Protein AF-A0A0E3SJJ8-F1 (afdb_monomer_lite)

Structure (mmCIF, N/CA/C/O backbone):
data_AF-A0A0E3SJJ8-F1
#
_entry.id   AF-A0A0E3SJJ8-F1
#
loop_
_atom_site.group_PDB
_atom_site.id
_atom_site.type_symbol
_atom_site.label_atom_id
_atom_site.label_alt_id
_atom_site.label_comp_id
_atom_site.label_asym_id
_atom_site.label_entity_id
_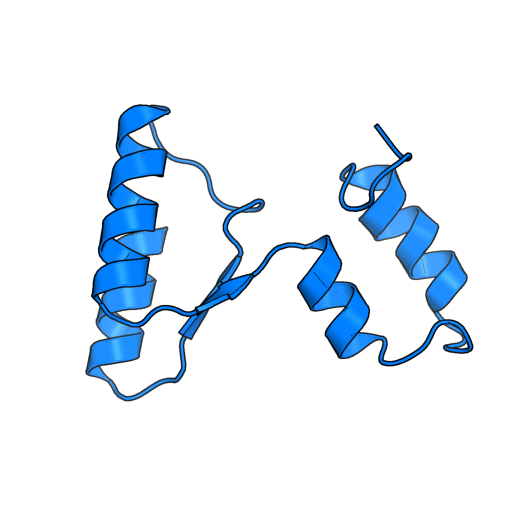atom_site.label_seq_id
_atom_site.pdbx_PDB_ins_code
_atom_site.Cartn_x
_atom_site.Cartn_y
_atom_site.Cartn_z
_atom_site.occupancy
_atom_site.B_iso_or_equiv
_atom_site.auth_seq_id
_atom_site.auth_comp_id
_atom_site.auth_asym_id
_atom_site.auth_atom_id
_atom_site.pdbx_PDB_model_num
ATOM 1 N N . MET A 1 1 ? 9.556 -8.179 -5.182 1.00 74.88 1 MET A N 1
ATOM 2 C CA . MET A 1 1 ? 9.075 -9.575 -5.316 1.00 74.88 1 MET A CA 1
ATOM 3 C C . MET A 1 1 ? 8.635 -10.161 -3.968 1.00 74.88 1 MET A C 1
ATOM 5 O O . MET A 1 1 ? 7.659 -10.895 -3.945 1.00 74.88 1 MET A O 1
ATOM 9 N N . CYS A 1 2 ? 9.262 -9.795 -2.837 1.00 90.06 2 CYS A N 1
ATOM 10 C CA . CYS A 1 2 ? 8.786 -10.160 -1.490 1.00 90.06 2 CYS A CA 1
ATOM 11 C C . CYS A 1 2 ? 7.405 -9.570 -1.143 1.00 90.06 2 CYS A C 1
ATOM 13 O O . CYS A 1 2 ? 6.563 -10.287 -0.619 1.00 90.06 2 CYS A O 1
ATOM 15 N N . PHE A 1 3 ? 7.147 -8.308 -1.508 1.00 91.94 3 PHE A N 1
ATOM 16 C CA . PHE A 1 3 ? 5.879 -7.614 -1.248 1.00 91.94 3 PHE A CA 1
ATOM 17 C C . PHE A 1 3 ? 4.653 -8.392 -1.755 1.00 91.94 3 PHE A C 1
ATOM 19 O O . PHE A 1 3 ? 3.740 -8.691 -0.990 1.00 91.94 3 PHE A O 1
ATOM 26 N N . ALA A 1 4 ? 4.683 -8.819 -3.022 1.00 93.81 4 ALA A N 1
ATOM 27 C CA . ALA A 1 4 ? 3.599 -9.594 -3.615 1.00 93.81 4 ALA A CA 1
ATOM 28 C C . ALA A 1 4 ? 3.438 -10.989 -2.992 1.00 93.81 4 ALA A C 1
ATOM 30 O O . ALA A 1 4 ? 2.315 -11.466 -2.860 1.00 93.81 4 ALA A O 1
ATOM 31 N N . TYR A 1 5 ? 4.526 -11.658 -2.600 1.00 94.38 5 TYR A N 1
ATOM 32 C CA . TYR A 1 5 ? 4.435 -12.978 -1.965 1.00 94.38 5 TYR A CA 1
ATOM 33 C C . TYR A 1 5 ? 3.802 -12.905 -0.578 1.00 94.38 5 TYR A C 1
ATOM 35 O O . TYR A 1 5 ? 2.887 -13.678 -0.299 1.00 94.38 5 TYR A O 1
ATOM 43 N N . THR A 1 6 ? 4.216 -11.939 0.245 1.00 95.69 6 THR A N 1
ATOM 44 C CA . THR A 1 6 ? 3.626 -11.727 1.573 1.00 95.69 6 THR A CA 1
ATOM 45 C C . THR A 1 6 ? 2.133 -11.422 1.473 1.00 95.69 6 THR A C 1
ATOM 47 O O . THR A 1 6 ? 1.339 -12.040 2.178 1.00 95.69 6 THR A O 1
ATOM 50 N N . ALA A 1 7 ? 1.732 -10.538 0.552 1.00 97.00 7 ALA A N 1
ATOM 51 C CA . ALA A 1 7 ? 0.328 -10.178 0.367 1.00 97.00 7 ALA A CA 1
ATOM 52 C C . ALA A 1 7 ? -0.544 -11.384 -0.028 1.00 97.00 7 ALA A C 1
ATOM 54 O O . ALA A 1 7 ? -1.612 -11.599 0.537 1.00 97.00 7 ALA A O 1
ATOM 55 N N . LEU A 1 8 ? -0.071 -12.213 -0.963 1.00 96.88 8 LEU A N 1
ATOM 56 C CA . LEU A 1 8 ? -0.815 -13.391 -1.421 1.00 96.88 8 LEU A CA 1
ATOM 57 C C . LEU A 1 8 ? -0.924 -14.484 -0.353 1.00 96.88 8 LEU A C 1
ATOM 59 O O . LEU A 1 8 ? -1.938 -15.178 -0.294 1.00 96.88 8 LEU A O 1
ATOM 63 N N . HIS A 1 9 ? 0.104 -14.652 0.481 1.00 97.75 9 HIS A N 1
ATOM 64 C CA . HIS A 1 9 ? 0.040 -15.584 1.606 1.00 97.75 9 HIS A CA 1
ATOM 65 C C . HIS A 1 9 ? -0.963 -15.108 2.660 1.00 97.75 9 HIS A C 1
ATOM 67 O O . HIS A 1 9 ? -1.817 -15.891 3.062 1.00 97.75 9 HIS A O 1
ATOM 73 N N . ALA A 1 10 ? -0.935 -13.823 3.022 1.00 98.12 10 ALA A N 1
ATOM 74 C CA . ALA A 1 10 ? -1.891 -13.249 3.966 1.00 98.12 10 ALA A CA 1
ATOM 75 C C . ALA A 1 10 ? -3.344 -13.378 3.467 1.00 98.12 10 ALA A C 1
ATOM 77 O O . ALA A 1 10 ? -4.218 -13.799 4.222 1.00 98.12 10 ALA A O 1
ATOM 78 N N . LEU A 1 11 ? -3.596 -13.133 2.175 1.00 98.12 11 LEU A N 1
ATOM 79 C CA . LEU A 1 11 ? -4.915 -13.382 1.580 1.00 98.12 11 LEU A CA 1
ATOM 80 C C . LEU A 1 11 ? -5.347 -14.849 1.715 1.00 98.12 11 LEU A C 1
ATOM 82 O O . LEU A 1 11 ? -6.496 -15.130 2.049 1.00 98.12 11 LEU A O 1
ATOM 86 N N . LYS A 1 12 ? -4.433 -15.801 1.484 1.00 97.75 12 LYS A N 1
ATOM 87 C CA . LYS A 1 12 ? -4.719 -17.239 1.628 1.00 97.75 12 LYS A CA 1
ATOM 88 C C . LYS A 1 12 ? -5.037 -17.628 3.075 1.00 97.75 12 LYS A C 1
ATOM 90 O O . LYS A 1 12 ? -5.821 -18.548 3.294 1.00 97.75 12 LYS A O 1
ATOM 95 N N . GLU A 1 13 ? -4.437 -16.944 4.040 1.00 98.31 13 GLU A N 1
ATOM 96 C CA . GLU A 1 13 ? -4.705 -17.119 5.471 1.00 98.31 13 GLU A CA 1
ATOM 97 C C . GLU A 1 13 ? -6.002 -16.426 5.930 1.00 98.31 13 GLU A C 1
ATOM 99 O O . GLU A 1 13 ? -6.405 -16.584 7.080 1.00 98.31 13 GLU A O 1
ATOM 104 N N . GLY A 1 14 ? -6.699 -15.721 5.032 1.00 97.94 14 GLY A N 1
ATOM 105 C CA . GLY A 1 14 ? -7.993 -15.093 5.303 1.00 97.94 14 GLY A CA 1
ATOM 106 C C . GLY A 1 14 ? -7.902 -13.667 5.845 1.00 97.94 14 GLY A C 1
ATOM 107 O O . GLY A 1 14 ? -8.904 -13.145 6.332 1.00 97.94 14 GLY A O 1
ATOM 108 N N . TYR A 1 15 ? -6.733 -13.027 5.767 1.00 98.56 15 TYR A N 1
ATOM 109 C CA . TYR A 1 15 ? -6.591 -11.617 6.120 1.00 98.56 15 TYR A CA 1
ATOM 110 C C . TYR A 1 15 ? -7.160 -10.707 5.033 1.00 98.56 15 TYR A C 1
ATOM 112 O O . TYR A 1 15 ? -7.047 -10.980 3.837 1.00 98.56 15 TYR A O 1
ATOM 120 N N . GLU A 1 16 ? -7.691 -9.566 5.459 1.00 98.06 16 GLU A N 1
ATOM 121 C CA . GLU A 1 16 ? -7.906 -8.428 4.577 1.00 98.06 16 GLU A CA 1
ATOM 122 C C . GLU A 1 16 ? -6.566 -7.715 4.362 1.00 98.06 16 GLU A C 1
ATOM 124 O O . GLU A 1 16 ? -5.889 -7.333 5.319 1.00 98.06 16 GLU A O 1
ATOM 129 N N . VAL A 1 17 ? -6.148 -7.576 3.104 1.00 98.19 17 VAL A N 1
ATOM 130 C CA . VAL A 1 17 ? -4.808 -7.080 2.775 1.00 98.19 17 VAL A CA 1
ATOM 131 C C . VAL A 1 17 ? -4.906 -5.759 2.031 1.00 98.19 17 VAL A C 1
ATOM 133 O O . VAL A 1 17 ? -5.384 -5.709 0.898 1.00 98.19 17 VAL A O 1
ATOM 136 N N . TYR A 1 18 ? -4.364 -4.714 2.654 1.00 97.50 18 TYR A N 1
ATOM 137 C CA . TYR A 1 18 ? -4.161 -3.401 2.054 1.00 97.50 18 TYR A CA 1
ATOM 138 C C . TYR A 1 18 ? -2.699 -3.264 1.614 1.00 97.50 18 TYR A C 1
ATOM 140 O O . TYR A 1 18 ? -1.777 -3.362 2.425 1.00 97.50 18 TYR A O 1
ATOM 148 N N . GLY A 1 19 ? -2.474 -3.077 0.315 1.00 96.12 19 GLY A N 1
ATOM 149 C CA . GLY A 1 19 ? -1.145 -2.949 -0.277 1.00 96.12 19 GLY A CA 1
ATOM 150 C C . GLY A 1 19 ? -0.758 -1.488 -0.479 1.00 96.12 19 GLY A C 1
ATOM 151 O O . GLY A 1 19 ? -1.328 -0.828 -1.346 1.00 96.12 19 GLY A O 1
ATOM 152 N N . LEU A 1 20 ? 0.239 -1.007 0.271 1.00 94.75 20 LEU A N 1
ATOM 153 C CA . LEU A 1 20 ? 0.779 0.352 0.156 1.00 94.75 20 LEU A CA 1
ATOM 154 C C . LEU A 1 20 ? 1.682 0.479 -1.085 1.00 94.75 20 LEU A C 1
ATOM 156 O O . LEU A 1 20 ? 2.893 0.259 -1.021 1.00 94.75 20 LEU A O 1
ATOM 160 N N . ILE A 1 21 ? 1.078 0.743 -2.246 1.00 93.50 21 ILE A N 1
ATOM 161 C CA . ILE A 1 21 ? 1.734 0.575 -3.556 1.00 93.50 21 ILE A CA 1
ATOM 162 C C . ILE A 1 21 ? 2.814 1.622 -3.850 1.00 93.50 21 ILE A C 1
ATOM 164 O O . ILE A 1 21 ? 3.755 1.326 -4.580 1.00 93.50 21 ILE A O 1
ATOM 168 N N . ASP A 1 22 ? 2.709 2.817 -3.271 1.00 92.19 22 ASP A N 1
ATOM 169 C CA . ASP A 1 22 ? 3.675 3.912 -3.428 1.00 92.19 22 ASP A CA 1
ATOM 170 C C . ASP A 1 22 ? 4.873 3.813 -2.468 1.00 92.19 22 ASP A C 1
ATOM 172 O O . ASP A 1 22 ? 5.817 4.593 -2.574 1.00 92.19 22 ASP A O 1
ATOM 176 N N . ALA A 1 23 ? 4.865 2.821 -1.574 1.00 91.56 23 ALA A N 1
ATOM 177 C CA . ALA A 1 23 ? 5.944 2.529 -0.633 1.00 91.56 23 ALA A CA 1
ATOM 178 C C . ALA A 1 23 ? 6.687 1.216 -0.956 1.00 91.56 23 ALA A C 1
ATOM 180 O O . ALA A 1 23 ? 7.529 0.768 -0.175 1.00 91.56 23 ALA A O 1
ATOM 181 N N . ALA A 1 24 ? 6.385 0.582 -2.094 1.00 89.00 24 ALA A N 1
ATOM 182 C CA . ALA A 1 24 ? 6.990 -0.676 -2.517 1.00 89.00 24 ALA A CA 1
ATOM 183 C C . ALA A 1 24 ? 7.819 -0.504 -3.798 1.00 89.00 24 ALA A C 1
ATOM 185 O O . ALA A 1 24 ? 7.402 0.159 -4.743 1.00 89.00 24 ALA A O 1
ATOM 186 N N . GLY A 1 25 ? 8.988 -1.148 -3.848 1.00 89.88 25 GLY A N 1
ATOM 187 C CA . GLY A 1 25 ? 9.865 -1.172 -5.020 1.00 89.88 25 GLY A CA 1
ATOM 188 C C . GLY A 1 25 ? 10.128 -2.590 -5.527 1.00 89.88 25 GLY A C 1
ATOM 189 O O . GLY A 1 25 ? 10.085 -3.562 -4.769 1.00 89.88 25 GLY A O 1
ATOM 190 N N . ASP A 1 26 ? 10.451 -2.702 -6.814 1.00 92.38 26 ASP A N 1
ATOM 191 C CA . ASP A 1 26 ? 10.881 -3.946 -7.457 1.00 92.38 26 ASP A CA 1
ATOM 192 C C . ASP A 1 26 ? 12.124 -3.717 -8.322 1.00 92.38 26 ASP A C 1
ATOM 194 O O . ASP A 1 26 ? 12.523 -2.586 -8.587 1.00 92.38 26 ASP A O 1
ATOM 198 N N . SER A 1 27 ? 12.746 -4.812 -8.766 1.00 94.06 27 SER A N 1
ATOM 199 C CA . SER A 1 27 ? 13.986 -4.778 -9.551 1.00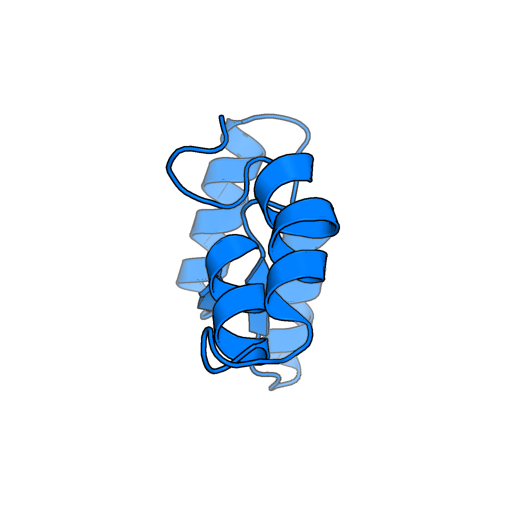 94.06 27 SER A CA 1
ATOM 200 C C . SER A 1 27 ? 13.848 -4.051 -10.889 1.00 94.06 27 SER A C 1
ATOM 202 O O . SER A 1 27 ? 14.836 -3.532 -11.401 1.00 94.06 27 SER A O 1
ATOM 204 N N . THR A 1 28 ? 12.645 -4.017 -11.467 1.00 95.56 28 THR A N 1
ATOM 205 C CA . THR A 1 28 ? 12.344 -3.269 -12.691 1.00 95.56 28 THR A CA 1
ATOM 206 C C . THR A 1 28 ? 10.954 -2.629 -12.614 1.00 95.56 28 THR A C 1
ATOM 208 O O . THR A 1 28 ? 10.082 -3.138 -11.899 1.00 95.56 28 THR A O 1
ATOM 211 N N . PRO A 1 29 ? 10.696 -1.556 -13.388 1.00 95.12 29 PRO A N 1
ATOM 212 C CA . PRO A 1 29 ? 9.366 -0.951 -13.471 1.00 95.12 29 PRO A CA 1
ATOM 213 C C . PRO A 1 29 ? 8.283 -1.928 -13.944 1.00 95.12 29 PRO A C 1
ATOM 215 O O . PRO A 1 29 ? 7.166 -1.912 -13.430 1.00 95.12 29 PRO A O 1
ATOM 218 N N . ASP A 1 30 ? 8.610 -2.816 -14.887 1.00 96.44 30 ASP A N 1
ATOM 219 C CA . ASP A 1 30 ? 7.672 -3.838 -15.356 1.00 96.44 30 ASP A CA 1
ATOM 220 C C . ASP A 1 30 ? 7.387 -4.885 -14.277 1.00 96.44 30 ASP A C 1
ATOM 222 O O . ASP A 1 30 ? 6.227 -5.251 -14.080 1.00 96.44 30 ASP A O 1
ATOM 226 N N . ALA A 1 31 ? 8.407 -5.325 -13.529 1.00 94.94 31 ALA A N 1
ATOM 227 C CA . ALA A 1 31 ? 8.211 -6.238 -12.406 1.00 94.94 31 ALA A CA 1
ATOM 228 C C . ALA A 1 31 ? 7.273 -5.627 -11.355 1.00 94.94 31 ALA A C 1
ATOM 230 O O . ALA A 1 31 ? 6.346 -6.304 -10.909 1.00 94.94 31 ALA A O 1
ATOM 231 N N . HIS A 1 32 ? 7.448 -4.339 -11.041 1.00 94.50 32 HIS A N 1
ATOM 232 C CA . HIS A 1 32 ? 6.550 -3.612 -10.146 1.00 94.50 32 HIS A CA 1
ATOM 233 C C . HIS A 1 32 ? 5.121 -3.556 -10.691 1.00 94.50 32 HIS A C 1
ATOM 235 O O . HIS A 1 32 ? 4.168 -3.999 -10.046 1.00 94.50 32 HIS A O 1
ATOM 241 N N . LYS A 1 33 ? 4.969 -3.082 -11.931 1.00 94.88 33 LYS A N 1
ATOM 242 C CA . LYS A 1 33 ? 3.675 -2.906 -12.598 1.00 94.88 33 LYS A CA 1
ATOM 243 C C . LYS A 1 33 ? 2.874 -4.204 -12.664 1.00 94.88 33 LYS A C 1
ATOM 245 O O . LYS A 1 33 ? 1.687 -4.212 -12.338 1.00 94.88 33 LYS A O 1
ATOM 250 N N . TYR A 1 34 ? 3.488 -5.298 -13.110 1.00 95.81 34 TYR A N 1
ATOM 251 C CA . TYR A 1 34 ? 2.791 -6.580 -13.228 1.00 95.81 34 TYR A CA 1
ATOM 252 C C . TYR A 1 34 ? 2.629 -7.285 -11.877 1.00 95.81 34 TYR A C 1
ATOM 254 O O . TYR A 1 34 ? 1.613 -7.952 -11.671 1.00 95.81 34 TYR A O 1
ATOM 262 N N . GLY A 1 35 ? 3.554 -7.080 -10.934 1.00 95.44 35 GLY A N 1
ATOM 263 C CA . GLY A 1 35 ? 3.422 -7.540 -9.552 1.00 95.44 35 GLY A CA 1
ATOM 264 C C . GLY A 1 35 ? 2.200 -6.935 -8.860 1.00 95.44 35 GLY A C 1
ATOM 265 O O . GLY A 1 35 ? 1.357 -7.677 -8.354 1.00 95.44 35 GLY A O 1
ATOM 266 N N . VAL A 1 36 ? 2.047 -5.608 -8.927 1.00 95.56 36 VAL A N 1
ATOM 267 C CA . VAL A 1 36 ? 0.873 -4.900 -8.391 1.00 95.56 36 VAL A CA 1
ATOM 268 C C . VAL A 1 36 ? -0.410 -5.370 -9.072 1.00 95.56 36 VAL A C 1
ATOM 270 O O . VAL A 1 36 ? -1.355 -5.744 -8.384 1.00 95.56 36 VAL A O 1
ATOM 273 N N . LYS A 1 37 ? -0.443 -5.455 -10.409 1.00 96.44 37 LYS A N 1
ATOM 274 C CA . LYS A 1 37 ? -1.628 -5.954 -11.135 1.00 96.44 37 LYS A CA 1
ATOM 275 C C . LYS A 1 37 ? -2.069 -7.342 -10.674 1.00 96.44 37 LYS A C 1
ATOM 277 O O . LYS A 1 37 ? -3.264 -7.571 -10.508 1.00 96.44 37 LYS A O 1
ATOM 282 N N . ARG A 1 38 ? -1.121 -8.254 -10.447 1.00 96.38 38 ARG A N 1
ATOM 283 C CA . ARG A 1 38 ? -1.419 -9.599 -9.944 1.00 96.38 38 ARG A CA 1
ATOM 284 C C . ARG A 1 38 ? -2.018 -9.565 -8.536 1.00 96.38 38 ARG A C 1
ATOM 286 O O . ARG A 1 38 ? -2.957 -10.306 -8.272 1.00 96.38 38 ARG A O 1
ATOM 293 N N . MET A 1 39 ? -1.493 -8.726 -7.643 1.00 96.81 39 MET A N 1
ATOM 294 C CA . MET A 1 39 ? -2.050 -8.570 -6.292 1.00 96.81 39 MET A CA 1
ATOM 295 C C . MET A 1 39 ? -3.494 -8.063 -6.325 1.00 96.81 39 MET A C 1
ATOM 297 O O . MET A 1 39 ? -4.348 -8.626 -5.647 1.00 96.81 39 MET A O 1
ATOM 301 N N . LEU A 1 40 ? -3.776 -7.061 -7.162 1.00 96.19 40 LEU A N 1
ATOM 302 C CA . LEU A 1 40 ? -5.131 -6.533 -7.345 1.00 96.19 40 LEU A CA 1
ATOM 303 C C . LEU A 1 40 ? -6.100 -7.623 -7.815 1.00 96.19 40 LEU A C 1
ATOM 305 O O . LEU A 1 40 ? -7.178 -7.780 -7.255 1.00 96.19 40 LEU A O 1
ATOM 309 N N . GLN A 1 41 ? -5.696 -8.420 -8.809 1.00 97.62 41 GLN A N 1
ATOM 310 C CA . GLN A 1 41 ? -6.494 -9.549 -9.303 1.00 97.62 41 GLN A CA 1
ATOM 311 C C . GLN A 1 41 ? -6.760 -10.614 -8.231 1.00 97.62 41 GLN A C 1
ATOM 313 O O . GLN A 1 41 ? -7.775 -11.300 -8.298 1.00 97.62 41 GLN A O 1
ATOM 318 N N . ALA A 1 42 ? -5.857 -10.763 -7.262 1.00 97.75 42 ALA A N 1
ATOM 319 C CA . ALA A 1 42 ? -6.005 -11.707 -6.161 1.00 97.75 42 ALA A CA 1
ATOM 320 C C . ALA A 1 42 ? -6.880 -11.180 -5.008 1.00 97.75 42 ALA A C 1
ATOM 322 O O . ALA A 1 42 ? -7.202 -11.957 -4.115 1.00 97.75 42 ALA A O 1
ATOM 323 N N . GLY A 1 43 ? -7.264 -9.898 -5.025 1.00 97.56 43 GLY A N 1
ATOM 324 C CA . GLY A 1 43 ? -8.107 -9.283 -3.996 1.00 97.56 43 GLY A CA 1
ATOM 325 C C . GLY A 1 43 ? -7.367 -8.404 -2.984 1.00 97.56 43 GLY A C 1
ATOM 326 O O . GLY A 1 43 ? -7.954 -8.040 -1.972 1.00 97.56 43 GLY A O 1
ATOM 327 N N . VAL A 1 44 ? -6.103 -8.039 -3.232 1.00 98.19 44 VAL A N 1
ATOM 328 C CA . VAL A 1 44 ? -5.424 -7.007 -2.426 1.00 98.19 44 VAL A CA 1
ATOM 329 C C . VAL A 1 44 ? -6.045 -5.642 -2.722 1.00 98.19 44 VAL A C 1
ATOM 331 O O . VAL A 1 44 ? -6.175 -5.264 -3.889 1.00 98.19 44 VAL A O 1
ATOM 334 N N . ILE A 1 45 ? -6.365 -4.878 -1.679 1.00 97.94 45 ILE A N 1
ATOM 335 C CA . ILE A 1 45 ? -6.907 -3.521 -1.791 1.00 97.94 45 ILE A CA 1
ATOM 336 C C . ILE A 1 45 ? -5.734 -2.538 -1.937 1.00 97.94 45 ILE A C 1
ATOM 338 O O . ILE A 1 45 ? -4.879 -2.479 -1.051 1.00 97.94 45 ILE A O 1
ATOM 342 N N . PRO A 1 46 ? -5.624 -1.778 -3.041 1.00 95.81 46 PRO A N 1
ATOM 343 C CA . PRO A 1 46 ? -4.551 -0.802 -3.189 1.00 95.81 46 PRO A CA 1
ATOM 344 C C . PRO A 1 46 ? -4.794 0.419 -2.305 1.00 95.81 46 PRO A C 1
ATOM 346 O O . PRO A 1 46 ? -5.902 0.951 -2.272 1.00 95.81 46 PRO A O 1
ATOM 349 N N . ILE A 1 47 ? -3.735 0.914 -1.674 1.00 96.44 47 ILE A N 1
ATOM 350 C CA . ILE A 1 47 ? -3.736 2.181 -0.937 1.00 96.44 47 ILE A CA 1
ATOM 351 C C . ILE A 1 47 ? -2.412 2.925 -1.161 1.00 96.44 47 ILE A C 1
ATOM 353 O O . ILE A 1 47 ? -1.407 2.323 -1.543 1.00 96.44 47 ILE A O 1
ATOM 357 N N . THR A 1 48 ? -2.410 4.239 -0.948 1.00 94.00 48 THR A N 1
ATOM 358 C CA . THR A 1 48 ? -1.216 5.097 -0.983 1.00 94.00 48 THR A CA 1
ATOM 359 C C . THR A 1 48 ? -0.907 5.655 0.399 1.00 94.00 48 THR A C 1
ATOM 361 O O . THR A 1 48 ? -1.768 5.676 1.281 1.00 94.00 48 THR A O 1
ATOM 364 N N . THR A 1 49 ? 0.316 6.139 0.591 1.00 93.44 49 THR A N 1
ATOM 365 C CA . THR A 1 49 ? 0.753 6.764 1.845 1.00 93.44 49 THR A CA 1
ATOM 366 C C . THR A 1 49 ? -0.126 7.967 2.192 1.00 93.44 49 THR A C 1
ATOM 368 O O . THR A 1 49 ? -0.497 8.134 3.351 1.00 93.44 49 THR A O 1
ATOM 371 N N . GLU A 1 50 ? -0.534 8.750 1.186 1.00 91.06 50 GLU A N 1
ATOM 372 C CA . GLU A 1 50 ? -1.480 9.863 1.348 1.00 91.06 50 GLU A CA 1
ATOM 373 C C . GLU A 1 50 ? -2.793 9.417 1.996 1.00 91.06 50 GLU A C 1
ATOM 375 O O . GLU A 1 50 ? -3.234 9.965 3.012 1.00 91.06 50 GLU A O 1
ATOM 380 N N . LEU A 1 51 ? -3.413 8.406 1.381 1.00 92.06 51 LEU A N 1
ATOM 381 C CA . LEU A 1 51 ? -4.733 7.931 1.752 1.00 92.06 51 LEU A CA 1
ATOM 382 C C . LEU A 1 51 ? -4.689 7.231 3.108 1.00 92.06 51 LEU A C 1
ATOM 384 O O . LEU A 1 51 ? -5.513 7.540 3.959 1.00 92.06 51 LEU A O 1
ATOM 388 N N . LEU A 1 52 ? -3.683 6.384 3.350 1.00 94.00 52 LEU A N 1
ATOM 389 C CA . LEU A 1 52 ? -3.512 5.676 4.620 1.00 94.00 52 LEU A CA 1
ATOM 390 C C . LEU A 1 52 ? -3.415 6.645 5.803 1.00 94.00 52 LEU A C 1
ATOM 392 O O . LEU A 1 52 ? -4.102 6.487 6.812 1.00 94.00 52 LEU A O 1
ATOM 396 N N . VAL A 1 53 ? -2.564 7.666 5.684 1.00 93.12 53 VAL A N 1
ATOM 397 C CA . VAL A 1 53 ? -2.387 8.638 6.767 1.00 93.12 53 VAL A CA 1
ATOM 398 C C . VAL A 1 53 ? -3.636 9.491 6.937 1.00 93.12 53 VAL A C 1
ATOM 400 O O . VAL A 1 53 ? -4.024 9.771 8.071 1.00 93.12 53 VAL A O 1
ATOM 403 N N . SER A 1 54 ? -4.308 9.854 5.845 1.00 91.25 54 SER A N 1
ATOM 404 C CA . SER A 1 54 ? -5.571 10.595 5.902 1.00 91.25 54 SER A CA 1
ATOM 405 C C . SER A 1 54 ? -6.691 9.781 6.558 1.00 91.25 54 SER A C 1
ATOM 407 O O . SER A 1 54 ? -7.430 10.322 7.383 1.00 91.25 54 SER A O 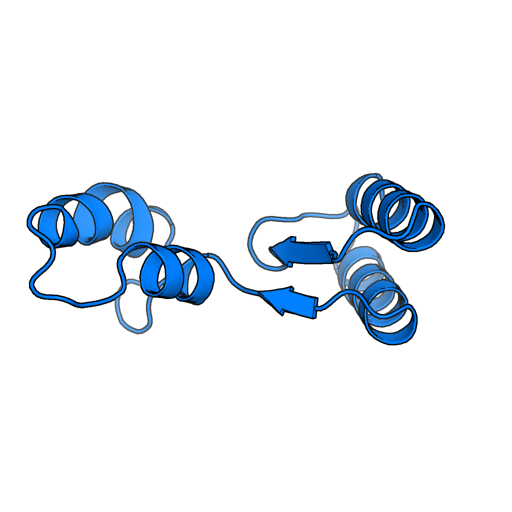1
ATOM 409 N N . GLU A 1 55 ? -6.783 8.483 6.261 1.00 93.00 55 GLU A N 1
ATOM 410 C CA . GLU A 1 55 ? -7.730 7.553 6.882 1.00 93.00 55 GLU A CA 1
ATOM 411 C C . GLU A 1 55 ? -7.493 7.439 8.389 1.00 93.00 55 GLU A C 1
ATOM 413 O O . GLU A 1 55 ? -8.435 7.581 9.167 1.00 93.00 55 GLU A O 1
ATOM 418 N N . TRP A 1 56 ? -6.239 7.258 8.815 1.00 91.75 56 TRP A N 1
ATOM 419 C CA . TRP A 1 56 ? -5.884 7.163 10.236 1.00 91.75 56 TRP A CA 1
ATOM 420 C C . TRP A 1 56 ? -6.036 8.485 10.988 1.00 91.75 56 TRP A C 1
ATOM 422 O O . TRP A 1 56 ? -6.385 8.504 12.168 1.00 91.75 56 TRP A O 1
ATOM 432 N N . MET A 1 57 ? -5.761 9.607 10.324 1.00 92.31 57 MET A N 1
ATOM 433 C CA . MET A 1 57 ? -5.933 10.935 10.905 1.00 92.31 57 MET A CA 1
ATOM 434 C C . MET A 1 57 ? -7.421 11.281 11.098 1.00 92.31 57 MET A C 1
ATOM 436 O O . MET A 1 57 ? -7.735 12.076 11.990 1.00 92.31 57 MET A O 1
ATOM 440 N N . HIS A 1 58 ? -8.314 10.671 10.303 1.00 89.44 58 HIS A N 1
ATOM 441 C CA . HIS A 1 58 ? -9.769 10.867 10.199 1.00 89.44 58 HIS A CA 1
ATOM 442 C C . HIS A 1 58 ? -10.232 12.271 9.786 1.00 89.44 58 HIS A C 1
ATOM 444 O O . HIS A 1 58 ? -11.174 12.404 9.007 1.00 89.44 58 HIS A O 1
ATOM 450 N N . ASN A 1 59 ? -9.631 13.332 10.328 1.00 92.25 59 ASN A N 1
ATOM 451 C CA . ASN A 1 59 ? -9.980 14.713 10.011 1.00 92.25 59 ASN A CA 1
ATOM 452 C C . ASN A 1 59 ? -8.792 15.670 10.192 1.00 92.25 59 ASN A C 1
ATOM 454 O O . ASN A 1 59 ? -7.872 15.417 10.963 1.00 92.25 59 ASN A O 1
ATOM 458 N N . TRP A 1 60 ? -8.851 16.822 9.524 1.00 90.31 60 TRP A N 1
ATOM 459 C CA . TRP A 1 60 ? -7.800 17.848 9.566 1.00 90.31 60 TRP A CA 1
ATOM 460 C C . TRP A 1 60 ? -7.773 18.691 10.848 1.00 90.31 60 TRP A C 1
ATOM 462 O O . TRP A 1 60 ? -6.825 19.440 11.060 1.00 90.31 60 TRP A O 1
ATOM 472 N N . ASN A 1 61 ? -8.766 18.537 11.728 1.00 94.25 61 ASN A N 1
ATOM 473 C CA . ASN A 1 61 ? -8.743 19.127 13.069 1.00 94.25 61 ASN A CA 1
ATOM 474 C C . ASN A 1 61 ? -7.947 18.263 14.064 1.00 94.25 61 ASN A C 1
ATOM 476 O O . ASN A 1 61 ? -7.868 18.602 15.245 1.00 94.25 61 ASN A O 1
ATOM 480 N N . ASN A 1 62 ? -7.367 17.144 13.616 1.00 92.69 62 ASN A N 1
ATOM 481 C CA . ASN A 1 62 ? -6.513 16.309 14.442 1.00 92.69 62 ASN A CA 1
ATOM 482 C C . ASN A 1 62 ? -5.311 17.136 14.943 1.00 92.69 62 ASN A C 1
ATOM 484 O O . ASN A 1 62 ? -4.606 17.733 14.127 1.00 92.69 62 ASN A O 1
ATOM 488 N N . PRO A 1 63 ? -5.021 17.158 16.258 1.00 94.12 63 PRO A N 1
ATOM 489 C CA . PRO A 1 63 ? -3.917 17.948 16.809 1.00 94.12 63 PRO A CA 1
ATOM 490 C C . PRO A 1 63 ? -2.544 17.566 16.232 1.00 94.12 63 PRO A C 1
ATOM 492 O O . PRO A 1 63 ? -1.614 18.367 16.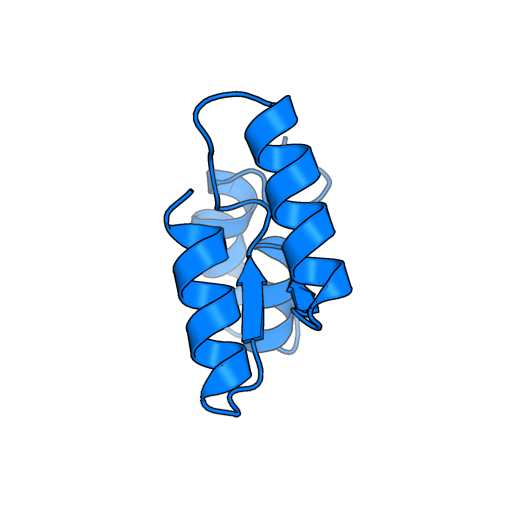295 1.00 94.12 63 PRO A O 1
ATOM 495 N N . LYS A 1 64 ? -2.409 16.371 15.640 1.00 93.00 64 LYS A N 1
ATOM 496 C CA . LYS A 1 64 ? -1.190 15.911 14.960 1.00 93.00 64 LYS A CA 1
ATOM 497 C C . LYS A 1 64 ? -1.113 16.294 13.480 1.00 93.00 64 LYS A C 1
ATOM 499 O O . LYS A 1 64 ? -0.093 16.026 12.857 1.00 93.00 64 LYS A O 1
ATOM 504 N N . ALA A 1 65 ? -2.136 16.924 12.897 1.00 92.50 65 ALA A N 1
ATOM 505 C CA . ALA A 1 65 ? -2.178 17.216 11.460 1.00 92.50 65 ALA A CA 1
ATOM 506 C C . ALA A 1 65 ? -0.957 18.022 10.983 1.00 92.50 65 ALA A C 1
ATOM 508 O O . ALA A 1 65 ? -0.352 17.680 9.971 1.00 92.50 65 ALA A O 1
ATOM 509 N N . GLY A 1 66 ? -0.533 19.037 11.746 1.00 91.69 66 GLY A N 1
ATOM 510 C CA . GLY A 1 66 ? 0.668 19.817 11.422 1.00 91.69 66 GLY A CA 1
ATOM 511 C C . GLY A 1 66 ? 1.958 18.987 11.421 1.00 91.69 66 GLY A C 1
ATOM 512 O O . GLY A 1 66 ? 2.808 19.167 10.550 1.00 91.69 66 GLY A O 1
ATOM 513 N N . GLU A 1 67 ? 2.090 18.042 12.356 1.00 92.81 67 GLU A N 1
ATOM 514 C CA . GLU A 1 67 ? 3.221 17.108 12.407 1.00 92.81 67 GLU A CA 1
ATOM 515 C C . GLU A 1 67 ? 3.187 16.137 11.220 1.00 92.81 67 GLU A C 1
ATOM 517 O O . GLU A 1 67 ? 4.197 15.971 10.543 1.00 92.81 67 GLU A O 1
ATOM 522 N N . LEU A 1 68 ? 2.020 15.564 10.905 1.00 91.94 68 LEU A N 1
ATOM 523 C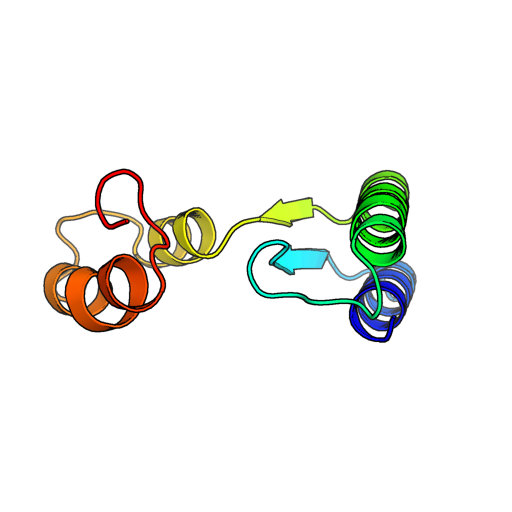 CA . LEU A 1 68 ? 1.841 14.649 9.771 1.00 91.94 68 LEU A CA 1
ATOM 524 C C . LEU A 1 68 ? 2.159 15.329 8.429 1.00 91.94 68 LEU A C 1
ATOM 526 O O . LEU A 1 68 ? 2.811 14.728 7.573 1.00 91.94 68 LEU A O 1
ATOM 530 N N . ILE A 1 69 ? 1.780 16.603 8.265 1.00 90.19 69 ILE A N 1
ATOM 531 C CA . ILE A 1 69 ? 2.149 17.406 7.089 1.00 90.19 69 ILE A CA 1
ATOM 532 C C . ILE A 1 69 ? 3.659 17.519 6.944 1.00 90.19 69 ILE A C 1
ATOM 534 O O . ILE A 1 69 ? 4.182 17.342 5.842 1.00 90.19 69 ILE A O 1
ATOM 538 N N . LYS A 1 70 ? 4.363 17.809 8.035 1.00 90.56 70 LYS A N 1
ATOM 539 C CA . LYS A 1 70 ? 5.807 18.026 7.998 1.00 90.56 70 LYS A CA 1
ATOM 540 C C . LYS A 1 70 ? 6.578 16.717 7.825 1.00 90.56 70 LYS A C 1
ATOM 542 O O . LYS A 1 70 ? 7.445 16.623 6.960 1.00 90.56 70 LYS A O 1
ATOM 547 N N . GLU A 1 71 ? 6.265 15.721 8.644 1.00 91.00 71 GLU A N 1
ATOM 548 C CA . GLU A 1 71 ? 7.074 14.509 8.787 1.00 91.00 71 GLU A CA 1
ATOM 549 C C . GLU A 1 71 ? 6.692 13.404 7.798 1.00 91.00 71 GLU A C 1
ATOM 551 O O . GLU A 1 71 ? 7.502 12.507 7.556 1.00 91.00 71 GLU A O 1
ATOM 556 N N . ILE A 1 72 ? 5.496 13.474 7.200 1.00 90.62 72 ILE A N 1
ATOM 557 C CA . ILE A 1 72 ? 5.042 12.499 6.207 1.00 90.62 72 ILE A CA 1
ATOM 558 C C . ILE A 1 72 ? 4.774 13.159 4.856 1.00 90.62 72 ILE A C 1
ATOM 560 O O . ILE A 1 72 ? 5.525 12.913 3.911 1.00 90.62 72 ILE A O 1
ATOM 564 N N . TYR A 1 73 ? 3.737 13.996 4.750 1.00 89.12 73 TYR A N 1
ATOM 565 C CA . TYR A 1 73 ? 3.252 14.465 3.444 1.00 89.12 73 TYR A CA 1
ATOM 566 C C . TYR A 1 73 ? 4.315 15.254 2.674 1.00 89.12 73 TYR A C 1
ATOM 568 O O . TYR A 1 73 ? 4.644 14.895 1.544 1.00 89.12 73 TYR A O 1
ATOM 576 N N . SER A 1 74 ? 4.912 16.267 3.307 1.00 88.88 74 SER A N 1
ATOM 577 C CA . SER A 1 74 ? 5.972 17.086 2.703 1.00 88.88 74 SER A CA 1
ATOM 578 C C . SER A 1 74 ? 7.250 16.284 2.471 1.00 88.88 74 SER A C 1
ATOM 580 O O . SER A 1 74 ? 7.895 16.411 1.436 1.00 88.88 74 SER A O 1
ATOM 582 N N . LYS A 1 75 ? 7.629 15.443 3.439 1.00 87.44 75 LYS A N 1
ATOM 583 C CA . LYS A 1 75 ? 8.904 14.721 3.416 1.00 87.44 75 LYS A CA 1
ATOM 584 C C . LYS A 1 75 ? 8.968 13.654 2.325 1.00 87.44 75 LYS A C 1
ATOM 586 O O . LYS A 1 75 ? 10.024 13.469 1.725 1.00 87.44 75 LYS A O 1
ATOM 591 N N . TYR A 1 76 ? 7.863 12.954 2.086 1.00 86.50 76 TYR A N 1
ATOM 592 C CA . TYR A 1 76 ? 7.799 11.853 1.121 1.00 86.50 76 TYR A CA 1
ATOM 593 C C . TYR A 1 76 ? 7.033 12.214 -0.157 1.00 86.50 76 TYR A C 1
ATOM 595 O O . TYR A 1 76 ? 6.806 11.343 -0.992 1.00 86.50 76 TYR A O 1
ATOM 603 N N . GLY A 1 77 ? 6.635 13.482 -0.329 1.00 83.06 77 GLY A N 1
ATOM 604 C CA . GLY A 1 77 ? 5.849 13.927 -1.485 1.00 83.06 77 GLY A CA 1
ATOM 605 C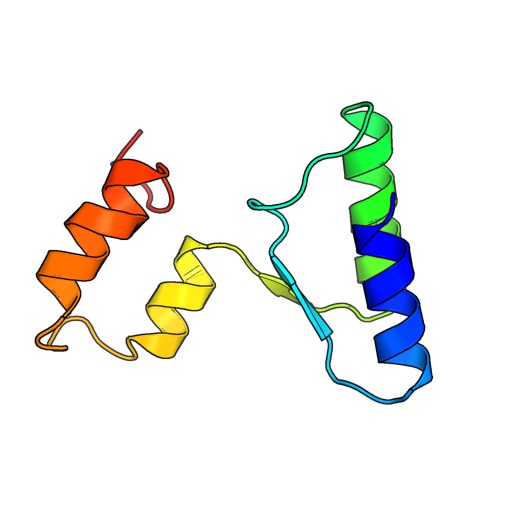 C . GLY A 1 77 ? 4.514 13.187 -1.609 1.00 83.06 77 GLY A C 1
ATOM 606 O O . GLY A 1 77 ? 4.027 12.965 -2.717 1.00 83.06 77 GLY A O 1
ATOM 607 N N . ALA A 1 78 ? 3.954 12.768 -0.474 1.00 82.69 78 ALA A N 1
ATOM 608 C CA . ALA A 1 78 ? 2.774 11.916 -0.377 1.00 82.69 78 ALA A CA 1
ATOM 609 C C . ALA A 1 78 ? 1.472 12.732 -0.343 1.00 82.69 78 ALA A C 1
ATOM 611 O O . ALA A 1 78 ? 0.506 12.291 0.256 1.00 82.69 78 ALA A O 1
ATOM 612 N N . MET A 1 79 ? 1.457 13.949 -0.892 1.00 78.69 79 MET A N 1
ATOM 613 C CA . MET A 1 79 ? 0.249 14.767 -1.021 1.00 78.69 79 MET A CA 1
ATOM 614 C C . MET A 1 79 ? 0.378 15.709 -2.222 1.00 78.69 79 MET A C 1
ATOM 616 O O . MET A 1 79 ? 1.442 16.297 -2.459 1.00 78.69 79 MET A O 1
ATOM 620 N N . VAL A 1 80 ? -0.699 15.844 -3.002 1.00 62.31 80 VAL A N 1
ATOM 621 C CA . VAL A 1 80 ? -0.725 16.684 -4.211 1.00 62.31 80 VAL A CA 1
ATOM 622 C C . VAL A 1 80 ? -0.358 18.133 -3.860 1.00 62.31 80 VAL A C 1
ATOM 624 O O . VAL A 1 80 ? -1.007 18.762 -3.031 1.00 62.31 80 VAL A O 1
ATOM 627 N N . GLY A 1 81 ? 0.684 18.663 -4.509 1.00 60.50 81 GLY A N 1
ATOM 628 C CA . GLY A 1 81 ? 1.191 20.025 -4.287 1.00 60.50 81 GLY A CA 1
ATOM 629 C C . GLY A 1 81 ? 2.462 20.127 -3.432 1.00 60.50 81 GLY A C 1
ATOM 630 O O . GLY A 1 81 ? 3.019 21.215 -3.341 1.00 60.50 81 GLY A O 1
ATOM 631 N N . PHE A 1 82 ? 2.956 19.018 -2.866 1.00 57.00 82 PHE A N 1
ATOM 632 C CA . PHE A 1 82 ? 4.209 18.964 -2.090 1.00 57.00 82 PHE A CA 1
ATOM 633 C C . PHE A 1 82 ? 5.393 18.343 -2.855 1.00 57.00 82 PHE A C 1
ATOM 635 O O . PHE A 1 82 ? 6.332 17.839 -2.239 1.00 57.00 82 PHE A O 1
ATOM 642 N N . LYS A 1 83 ? 5.340 18.339 -4.191 1.00 50.62 83 LYS A N 1
ATOM 643 C CA . LYS A 1 83 ? 6.384 17.775 -5.055 1.00 50.62 83 LYS A CA 1
ATOM 644 C C . LYS A 1 83 ? 7.260 18.856 -5.670 1.00 50.62 83 LYS A C 1
ATOM 646 O O . LYS A 1 83 ? 6.686 19.891 -6.071 1.00 50.62 83 LYS A O 1
#

pLDDT: mean 91.61, std 8.79, range [50.62, 98.56]

Sequence (83 aa):
MCFAYTALHALKEGYEVYGLIDAAGDSTPDAHKYGVKRMLQAGVIPITTELLVSEWMHNWNNPKAGELIKEIYSKYGAMVGFK

Foldseek 3Di:
DVQLVVLLVCVVVVDQAERALLPDDDPDPVCSVVSVVVSVVSRHHYDHQLRVVCVVQVDCVRPCNVVCCVVPCLVSVRDPPSD

Radius of gyration: 14.75 Å; chains: 1; bounding box: 24×37×32 Å

Organism: NCBI:txid1434110

Secondary structure (DSSP, 8-state):
-HHHHHHHHHHHTT---EEEGGG---SSHHHHHHHHHHHHHHTPEEE-HHHHHHHHH-STT-TTHHHHIIIIIIHHT-STT--

InterPro domains:
  IPR000868 Isochorismatase-like domain [PF00857] (1-50)
  IPR036380 Isochorismatase-like superfamily [G3DSA:3.40.50.850] (1-81)
  IPR036380 Isochorismatase-like superfamily [SSF52499] (1-72)
  IPR053152 Probable Hydrolase YcaC-like [PTHR43559] (2-78)